Protein AF-A0A7Y2JG83-F1 (afdb_monomer_lite)

Structure (mmCIF, N/CA/C/O backbone):
data_AF-A0A7Y2JG83-F1
#
_entry.id   AF-A0A7Y2JG83-F1
#
loop_
_atom_site.group_PDB
_atom_site.id
_atom_site.type_symbol
_atom_site.label_atom_id
_atom_site.label_alt_id
_atom_site.label_comp_id
_atom_site.label_asym_id
_atom_site.label_entity_id
_atom_site.label_seq_id
_atom_site.pdbx_PDB_ins_code
_atom_site.Cartn_x
_atom_site.Cartn_y
_atom_site.Cartn_z
_atom_site.occupancy
_atom_site.B_iso_or_equiv
_atom_site.auth_seq_id
_atom_site.auth_comp_id
_atom_site.auth_asym_id
_atom_site.auth_atom_id
_atom_site.pdbx_PDB_model_num
ATOM 1 N N . ASP A 1 1 ? 1.346 11.429 -5.911 1.00 73.06 1 ASP A N 1
ATOM 2 C CA . ASP A 1 1 ? 2.684 11.984 -6.203 1.00 73.06 1 ASP A CA 1
ATOM 3 C C . ASP A 1 1 ? 3.809 11.155 -5.597 1.00 73.06 1 ASP A C 1
ATOM 5 O O . ASP A 1 1 ? 4.435 10.438 -6.357 1.00 73.06 1 ASP A O 1
ATOM 9 N N . GLU A 1 2 ? 4.050 11.145 -4.279 1.00 91.19 2 GLU A N 1
ATOM 10 C CA . GLU A 1 2 ? 5.148 10.328 -3.704 1.00 91.19 2 GLU A CA 1
ATOM 11 C C . GLU A 1 2 ? 4.926 8.817 -3.844 1.00 91.19 2 GLU A C 1
ATOM 13 O O . GLU A 1 2 ? 5.841 8.089 -4.217 1.00 91.19 2 GLU A O 1
ATOM 18 N N . GLU A 1 3 ? 3.705 8.345 -3.574 1.00 92.94 3 GLU A N 1
ATOM 19 C CA . GLU A 1 3 ? 3.356 6.932 -3.756 1.00 92.94 3 GLU A CA 1
ATOM 20 C C . GLU A 1 3 ? 3.542 6.497 -5.211 1.00 92.94 3 GLU A C 1
ATOM 22 O O . GLU A 1 3 ? 4.149 5.470 -5.485 1.00 92.94 3 GLU A O 1
ATOM 27 N N . GLU A 1 4 ? 3.042 7.301 -6.144 1.00 91.75 4 GLU A N 1
ATOM 28 C CA . GLU A 1 4 ? 3.089 7.001 -7.572 1.00 91.75 4 GLU A CA 1
ATOM 29 C C . GLU A 1 4 ? 4.516 7.064 -8.120 1.00 91.75 4 GLU A C 1
ATOM 31 O O . GLU A 1 4 ? 4.890 6.212 -8.918 1.00 91.75 4 GLU A O 1
ATOM 36 N N . ALA A 1 5 ? 5.345 7.989 -7.626 1.00 94.31 5 ALA A N 1
ATOM 37 C CA . ALA A 1 5 ? 6.772 8.020 -7.930 1.00 94.31 5 ALA A CA 1
ATOM 38 C C . ALA A 1 5 ? 7.471 6.738 -7.447 1.00 94.31 5 ALA A C 1
ATOM 40 O O . ALA A 1 5 ? 8.145 6.079 -8.233 1.00 94.31 5 ALA A O 1
ATOM 41 N N . MET A 1 6 ? 7.239 6.324 -6.197 1.00 92.50 6 MET A N 1
ATOM 42 C CA . MET A 1 6 ? 7.807 5.083 -5.656 1.00 92.50 6 MET A CA 1
ATOM 43 C C . MET A 1 6 ? 7.301 3.830 -6.385 1.00 92.50 6 MET A C 1
ATOM 45 O O . MET A 1 6 ? 8.078 2.917 -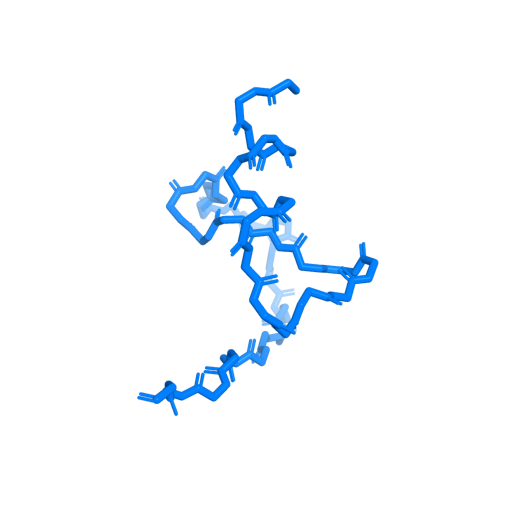6.651 1.00 92.50 6 MET A O 1
ATOM 49 N N . LEU A 1 7 ? 6.011 3.776 -6.729 1.00 93.31 7 LEU A N 1
ATOM 50 C CA . LEU A 1 7 ? 5.446 2.676 -7.508 1.00 93.31 7 LEU A CA 1
ATOM 51 C C . LEU A 1 7 ? 6.011 2.666 -8.932 1.00 93.31 7 LEU A C 1
ATOM 53 O O . LEU A 1 7 ? 6.319 1.595 -9.431 1.00 93.31 7 LEU A O 1
ATOM 57 N N . SER A 1 8 ? 6.225 3.818 -9.572 1.00 92.81 8 SER A N 1
ATOM 58 C CA . SER A 1 8 ? 6.756 3.877 -10.944 1.00 92.81 8 SER A CA 1
ATOM 59 C C . SER A 1 8 ? 8.145 3.245 -11.106 1.00 92.81 8 SER A C 1
ATOM 61 O O . SER A 1 8 ? 8.504 2.823 -12.204 1.00 92.81 8 SER A O 1
ATOM 63 N N . GLU A 1 9 ? 8.903 3.134 -10.013 1.00 91.38 9 GLU A N 1
ATOM 64 C CA . GLU A 1 9 ? 10.219 2.490 -9.968 1.00 91.38 9 GLU A CA 1
ATOM 65 C C . GLU A 1 9 ? 10.153 0.976 -9.663 1.00 91.38 9 GLU A C 1
ATOM 67 O O . GLU A 1 9 ? 11.172 0.289 -9.735 1.00 91.38 9 GLU A O 1
ATOM 72 N N . ALA A 1 10 ? 8.978 0.425 -9.336 1.00 91.75 10 ALA A N 1
ATOM 73 C CA . ALA A 1 10 ? 8.802 -0.983 -8.979 1.00 91.75 10 ALA A CA 1
ATOM 74 C C . ALA A 1 10 ? 8.488 -1.884 -10.195 1.00 91.75 10 ALA A C 1
ATOM 76 O O . ALA A 1 10 ? 7.825 -1.489 -11.150 1.00 91.75 10 ALA A O 1
ATOM 77 N N . PHE A 1 11 ? 8.929 -3.147 -10.145 1.00 90.44 11 PHE A N 1
ATOM 78 C CA . PHE A 1 11 ? 8.896 -4.062 -11.301 1.00 90.44 11 PHE A CA 1
ATOM 79 C C . PHE A 1 11 ? 7.551 -4.765 -11.560 1.00 90.44 11 PHE A C 1
ATOM 81 O O . PHE A 1 11 ? 7.257 -5.117 -12.700 1.00 90.44 11 PHE A O 1
ATOM 88 N N . TYR A 1 12 ? 6.737 -4.997 -10.524 1.00 93.19 12 TYR A N 1
ATOM 89 C CA . TYR A 1 12 ? 5.526 -5.840 -10.595 1.00 93.19 12 TYR A CA 1
ATOM 90 C C . TYR A 1 12 ? 4.235 -5.067 -10.292 1.00 93.19 12 TYR A C 1
ATOM 92 O O . TYR A 1 12 ? 3.304 -5.596 -9.681 1.00 93.19 12 TYR A O 1
ATOM 100 N N . VAL A 1 13 ? 4.194 -3.794 -10.678 1.00 94.06 13 VAL A N 1
ATOM 101 C CA . VAL A 1 13 ? 3.058 -2.908 -10.405 1.00 94.06 13 VAL A CA 1
ATOM 102 C C . VAL A 1 13 ? 1.856 -3.299 -11.257 1.00 94.06 13 VAL A C 1
ATOM 104 O O . VAL A 1 13 ? 1.964 -3.516 -12.462 1.00 94.06 13 VAL A O 1
ATOM 107 N N . LYS A 1 14 ? 0.698 -3.371 -10.608 1.00 94.81 14 LYS A N 1
ATOM 108 C CA . LYS A 1 14 ? -0.625 -3.545 -11.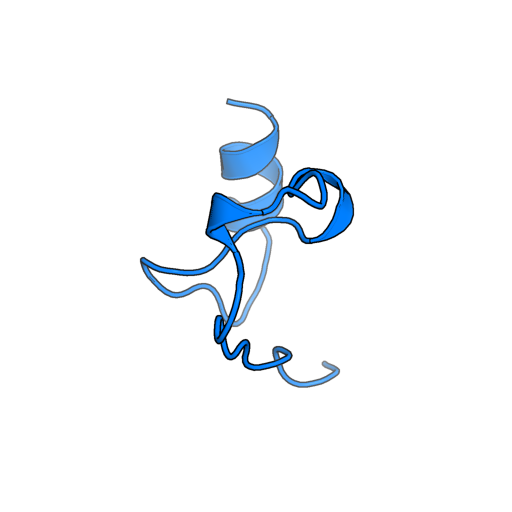210 1.00 94.81 14 LYS A CA 1
ATOM 109 C C . LYS A 1 14 ? -1.481 -2.327 -10.851 1.00 94.81 14 LYS A C 1
ATOM 111 O O . LYS A 1 14 ? -1.170 -1.617 -9.899 1.00 94.81 14 LYS A O 1
ATOM 116 N N . ASP A 1 15 ? -2.616 -2.145 -11.520 1.00 94.19 15 ASP A N 1
ATOM 117 C CA . ASP A 1 15 ? -3.545 -1.034 -11.234 1.00 94.19 15 ASP A CA 1
ATOM 118 C C . ASP A 1 15 ? -4.058 -1.024 -9.779 1.00 94.19 15 ASP A C 1
ATOM 120 O O . ASP A 1 15 ? -4.433 0.016 -9.243 1.00 94.19 15 ASP A O 1
ATOM 124 N N . THR A 1 16 ? -4.073 -2.186 -9.118 1.00 95.25 16 THR A N 1
ATOM 125 C CA . THR A 1 16 ? -4.475 -2.342 -7.712 1.00 95.25 16 THR A CA 1
ATOM 126 C C . THR A 1 16 ? -3.302 -2.289 -6.728 1.00 95.25 16 THR A C 1
ATOM 128 O O . THR A 1 16 ? -3.511 -2.467 -5.528 1.00 95.25 16 THR A O 1
ATOM 131 N N . SER A 1 17 ? -2.065 -2.110 -7.203 1.00 95.75 17 SER A N 1
ATOM 132 C CA . SER A 1 17 ? -0.876 -2.044 -6.351 1.00 95.75 17 SER A CA 1
ATOM 133 C C . SER A 1 17 ? -0.853 -0.745 -5.552 1.00 95.75 17 SER A C 1
ATOM 135 O O . SER A 1 17 ? -1.150 0.328 -6.067 1.00 95.75 17 SER A O 1
ATOM 137 N N . ARG A 1 18 ? -0.478 -0.855 -4.278 1.00 95.62 18 ARG A N 1
ATOM 138 C CA .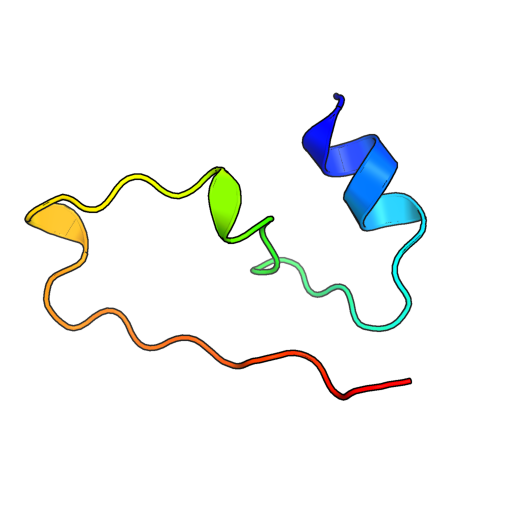 ARG A 1 18 ? -0.355 0.253 -3.326 1.00 95.62 18 ARG A CA 1
ATOM 139 C C . ARG A 1 18 ? 0.822 -0.012 -2.396 1.00 95.62 18 ARG A C 1
ATOM 141 O O . ARG A 1 18 ? 1.205 -1.169 -2.200 1.00 95.62 18 ARG A O 1
ATOM 148 N N . LEU A 1 19 ? 1.366 1.033 -1.782 1.00 95.06 19 LEU A N 1
ATOM 149 C CA . LEU A 1 19 ? 2.379 0.871 -0.741 1.00 95.06 19 LEU A CA 1
ATOM 150 C C . LEU A 1 19 ? 1.714 0.437 0.568 1.00 95.06 19 LEU A C 1
ATOM 152 O O . LEU A 1 19 ? 0.968 1.194 1.185 1.00 95.06 19 LEU A O 1
ATOM 156 N N . GLY A 1 20 ? 2.004 -0.785 1.024 1.00 93.81 20 GLY A N 1
ATOM 157 C CA . GLY A 1 20 ? 1.340 -1.370 2.196 1.00 93.81 20 GLY A CA 1
ATOM 158 C C . GLY A 1 20 ? 1.457 -0.528 3.475 1.00 93.81 20 GLY A C 1
ATOM 159 O O . GLY A 1 20 ? 0.519 -0.485 4.264 1.00 93.81 20 GLY A O 1
ATOM 160 N N . CYS A 1 21 ? 2.557 0.210 3.658 1.00 93.69 21 CYS A N 1
ATOM 161 C CA . CYS A 1 21 ? 2.749 1.106 4.804 1.00 93.69 21 CYS A CA 1
ATOM 162 C C . CYS A 1 21 ? 1.791 2.311 4.825 1.00 93.69 21 CYS A C 1
ATOM 164 O O . CYS A 1 21 ? 1.581 2.902 5.882 1.00 93.69 21 CYS A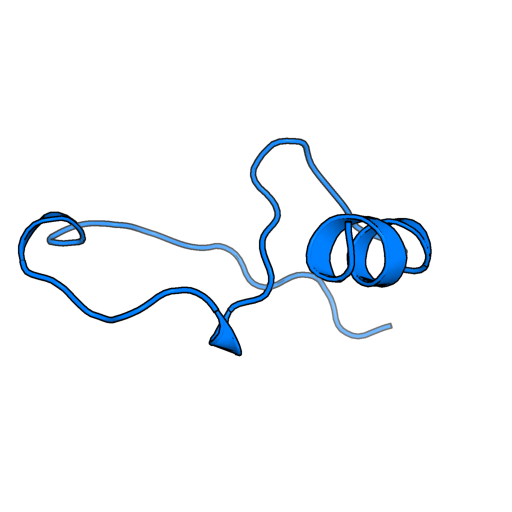 O 1
ATOM 166 N N . GLN A 1 22 ? 1.208 2.671 3.680 1.00 93.94 22 GLN A N 1
ATOM 167 C CA . GLN A 1 22 ? 0.277 3.789 3.538 1.00 93.94 22 GLN A CA 1
ATOM 168 C C . GLN A 1 22 ? -1.191 3.365 3.683 1.00 93.94 22 GLN A C 1
ATOM 170 O O . GLN A 1 22 ? -2.072 4.223 3.642 1.00 93.94 22 GLN A O 1
ATOM 175 N N . ILE A 1 23 ? -1.477 2.068 3.856 1.00 93.56 23 ILE A N 1
ATOM 176 C CA . ILE A 1 23 ? -2.836 1.550 4.044 1.00 93.56 23 ILE A CA 1
ATOM 177 C C . ILE A 1 23 ? -3.122 1.452 5.551 1.00 93.56 23 ILE A C 1
ATOM 179 O O . ILE A 1 23 ? -2.645 0.522 6.205 1.00 93.56 23 ILE A O 1
ATOM 183 N N . PRO A 1 24 ? -3.892 2.385 6.141 1.00 95.81 24 PRO A N 1
ATOM 184 C CA . PRO A 1 24 ? -4.260 2.294 7.547 1.00 95.81 24 PRO A CA 1
ATOM 185 C C . PRO A 1 24 ? -5.259 1.155 7.768 1.00 95.81 24 PRO A C 1
ATOM 187 O O . PRO A 1 24 ? -6.185 0.970 6.981 1.00 95.81 24 PRO A O 1
ATOM 190 N N . ILE A 1 25 ? -5.119 0.426 8.876 1.00 96.06 25 ILE A N 1
ATOM 191 C CA . ILE A 1 25 ? -6.061 -0.639 9.234 1.00 96.06 25 ILE A CA 1
ATOM 192 C C . ILE A 1 25 ? -7.360 -0.029 9.770 1.00 96.06 25 ILE A C 1
ATOM 194 O O . ILE A 1 25 ? -7.365 0.647 10.79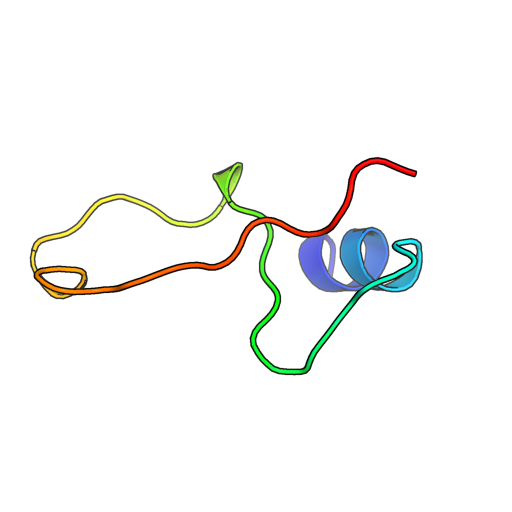9 1.00 96.06 25 ILE A O 1
ATOM 198 N N . THR A 1 26 ? -8.468 -0.291 9.078 1.00 97.69 26 THR A N 1
ATOM 199 C CA . THR A 1 26 ? -9.813 0.179 9.436 1.00 97.69 26 THR A CA 1
ATOM 200 C C . THR A 1 26 ? -10.840 -0.947 9.278 1.00 97.69 26 THR A C 1
ATOM 202 O O . THR A 1 26 ? -10.591 -1.944 8.601 1.00 97.69 26 THR A O 1
ATOM 205 N N . THR A 1 27 ? -12.030 -0.788 9.868 1.00 97.50 27 THR A N 1
ATOM 206 C CA . THR A 1 27 ? -13.132 -1.766 9.752 1.00 97.50 27 THR A CA 1
ATOM 207 C C . THR A 1 27 ? -13.632 -1.951 8.319 1.00 97.50 27 THR A C 1
ATOM 209 O O . THR A 1 27 ? -14.152 -3.007 7.987 1.00 97.50 27 THR A O 1
ATOM 212 N N . SER A 1 28 ? -13.436 -0.970 7.433 1.00 97.50 28 SER A N 1
ATOM 213 C CA . SER A 1 28 ? -13.803 -1.096 6.017 1.00 97.50 28 SER A CA 1
ATOM 214 C C . SER A 1 28 ? -12.929 -2.088 5.241 1.00 97.50 28 SER A C 1
ATOM 216 O O . SER A 1 28 ? -13.267 -2.418 4.110 1.00 97.50 28 SER A O 1
ATOM 218 N N . LEU A 1 29 ? -11.805 -2.533 5.815 1.00 96.50 29 LEU A N 1
ATOM 219 C CA . LEU A 1 29 ? -10.920 -3.541 5.222 1.00 96.50 29 LEU A CA 1
ATOM 220 C C . LEU A 1 29 ? -11.275 -4.972 5.660 1.00 96.50 29 LEU A C 1
ATOM 222 O O . LEU A 1 29 ? -10.537 -5.905 5.348 1.00 96.50 29 LEU A O 1
ATOM 226 N N . GLU A 1 30 ? -12.367 -5.171 6.401 1.00 97.50 30 GLU A N 1
ATOM 227 C CA . GLU A 1 30 ? -12.794 -6.503 6.827 1.00 97.50 30 GLU A CA 1
ATOM 228 C C . GLU A 1 30 ? -13.056 -7.409 5.611 1.00 97.50 30 GLU A C 1
ATOM 230 O O . GLU A 1 30 ? -13.836 -7.081 4.718 1.00 97.50 30 GLU A O 1
ATOM 235 N N . GLY A 1 31 ? -12.357 -8.547 5.556 1.00 97.12 31 GLY A N 1
ATOM 236 C CA . GLY A 1 31 ? -12.416 -9.480 4.427 1.00 97.12 31 GLY A CA 1
ATOM 237 C C . GLY A 1 31 ? -11.549 -9.104 3.216 1.00 97.12 31 GLY A C 1
ATOM 238 O O . GLY A 1 31 ? -11.544 -9.847 2.233 1.00 97.12 31 GLY A O 1
ATOM 239 N N . LEU A 1 32 ? -10.790 -8.001 3.265 1.00 96.50 32 LEU A N 1
ATOM 240 C CA . LEU A 1 32 ? -9.843 -7.650 2.206 1.00 96.50 32 LEU A CA 1
ATOM 241 C C . LEU A 1 32 ? -8.748 -8.721 2.087 1.00 96.50 32 LEU A C 1
ATOM 243 O O . LEU A 1 32 ? -8.083 -9.062 3.063 1.00 96.50 32 LEU A O 1
ATOM 247 N N . THR A 1 33 ? -8.528 -9.216 0.869 1.00 96.38 33 THR A N 1
ATOM 248 C CA . THR A 1 33 ? -7.416 -10.116 0.535 1.00 96.38 33 THR A CA 1
ATOM 249 C C . THR A 1 33 ? -6.395 -9.360 -0.303 1.00 96.38 33 THR A C 1
ATOM 251 O O . THR A 1 33 ? -6.773 -8.644 -1.229 1.00 96.38 33 THR A O 1
ATOM 254 N N . ILE A 1 34 ? -5.110 -9.524 0.012 1.00 95.50 34 ILE A N 1
ATOM 255 C CA . ILE A 1 34 ? -4.005 -8.898 -0.720 1.00 95.50 34 ILE A CA 1
ATOM 256 C C . ILE A 1 34 ? -3.025 -9.955 -1.231 1.00 95.50 34 ILE A C 1
ATOM 258 O O . ILE A 1 34 ? -2.866 -11.016 -0.628 1.00 95.50 34 ILE A O 1
ATOM 262 N N . GLU A 1 35 ? -2.358 -9.642 -2.336 1.00 96.00 35 GLU A N 1
ATOM 263 C CA . GLU A 1 35 ? -1.277 -10.439 -2.917 1.00 96.00 35 GLU A CA 1
ATOM 264 C C . GLU A 1 35 ? 0.045 -9.697 -2.704 1.00 96.00 35 GLU A C 1
ATOM 266 O O . GLU A 1 35 ? 0.128 -8.490 -2.939 1.00 96.00 35 GLU A O 1
ATOM 271 N N . ILE A 1 36 ? 1.075 -10.414 -2.254 1.00 94.44 36 ILE A N 1
ATOM 272 C CA . ILE A 1 36 ? 2.420 -9.857 -2.104 1.00 94.44 36 ILE A CA 1
ATOM 273 C C . ILE A 1 36 ? 3.155 -10.018 -3.431 1.00 94.44 36 ILE A C 1
ATOM 275 O O . ILE A 1 36 ? 3.215 -11.121 -3.977 1.00 94.44 36 ILE A O 1
ATOM 279 N N . ALA A 1 37 ? 3.697 -8.913 -3.948 1.00 94.31 37 ALA A N 1
ATOM 280 C CA . ALA A 1 37 ? 4.530 -8.948 -5.143 1.00 94.31 37 ALA A CA 1
ATOM 281 C C . ALA A 1 37 ? 5.740 -9.886 -4.928 1.00 94.31 37 ALA A C 1
ATOM 283 O O . ALA A 1 37 ? 6.243 -9.960 -3.805 1.00 94.31 37 ALA A O 1
ATOM 284 N N . PRO A 1 38 ? 6.218 -10.595 -5.967 1.00 94.00 38 PRO A N 1
ATOM 285 C CA . PRO A 1 38 ? 7.379 -11.473 -5.847 1.00 94.00 38 PRO A CA 1
ATOM 286 C C . PRO A 1 38 ? 8.615 -10.735 -5.328 1.00 94.00 38 PRO A C 1
ATOM 288 O O . PRO A 1 38 ? 8.836 -9.571 -5.669 1.00 94.00 38 PRO A O 1
ATOM 291 N N . GLU A 1 39 ? 9.440 -11.435 -4.549 1.00 84.06 39 GLU A N 1
ATOM 292 C CA . GLU A 1 39 ? 10.783 -10.954 -4.225 1.00 84.06 39 GLU A CA 1
ATOM 293 C C . GLU A 1 39 ? 11.642 -11.020 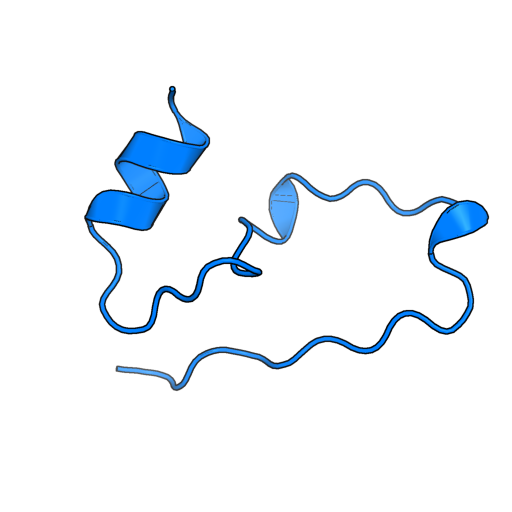-5.498 1.00 84.06 39 GLU A C 1
ATOM 295 O O . GLU A 1 39 ? 11.642 -12.033 -6.203 1.00 84.06 39 GLU A O 1
ATOM 300 N N . SER A 1 40 ? 12.276 -9.897 -5.836 1.00 71.00 40 SER A N 1
ATOM 301 C CA . SER A 1 40 ? 13.133 -9.714 -7.015 1.00 71.00 40 SER A CA 1
ATOM 302 C C . SER A 1 40 ? 14.466 -10.438 -6.900 1.00 71.00 40 SER A C 1
ATOM 304 O O . SER A 1 40 ? 15.055 -10.354 -5.800 1.00 71.00 40 SER A O 1
#

Foldseek 3Di:
DVFVVVLVPDDQDDPPDGDPVPDDDDPVCVPPDDDDDDDD

Secondary structure (DSSP, 8-state):
-HHHHHHHT-TT--TT---GGG----GGGTT----PPPP-

Radius of gyration: 11.49 Å; chains: 1; bounding box: 27×24×21 Å

Sequence (40 aa):
DEEEAMLSEAFYVKDTSRLGCQIPITTSLEGLTIEIAPES

pLDDT: mean 93.16, std 5.44, range [71.0, 97.69]